Protein AF-A0A2K9L788-F1 (afdb_monomer)

Mean predicted aligned error: 10.55 Å

Structure (mmCIF, N/CA/C/O backbone):
data_AF-A0A2K9L788-F1
#
_entry.id   AF-A0A2K9L788-F1
#
loop_
_atom_site.group_PDB
_atom_site.id
_atom_site.type_symbol
_atom_site.label_atom_id
_atom_site.label_alt_id
_atom_site.label_comp_id
_atom_site.label_asym_id
_atom_site.label_entity_id
_atom_site.label_seq_id
_atom_site.pdbx_PDB_ins_code
_atom_site.Cartn_x
_atom_site.Cartn_y
_atom_site.Cartn_z
_atom_site.occupancy
_atom_site.B_iso_or_equiv
_atom_site.auth_seq_id
_atom_site.auth_comp_id
_atom_site.auth_asym_id
_atom_site.auth_atom_id
_atom_site.pdbx_PDB_model_num
ATOM 1 N N . MET A 1 1 ? -13.241 -11.549 -22.144 1.00 32.38 1 MET A N 1
ATOM 2 C CA . MET A 1 1 ? -12.367 -11.552 -20.953 1.00 32.38 1 MET A CA 1
ATOM 3 C C . MET A 1 1 ? -12.875 -10.433 -20.070 1.00 32.38 1 MET A C 1
ATOM 5 O O . MET A 1 1 ? -12.975 -9.317 -20.559 1.00 32.38 1 MET A O 1
ATOM 9 N N . SER A 1 2 ? -13.380 -10.763 -18.885 1.00 36.38 2 SER A N 1
ATOM 10 C CA . SER A 1 2 ? -14.172 -9.833 -18.079 1.00 36.38 2 SER A CA 1
ATOM 11 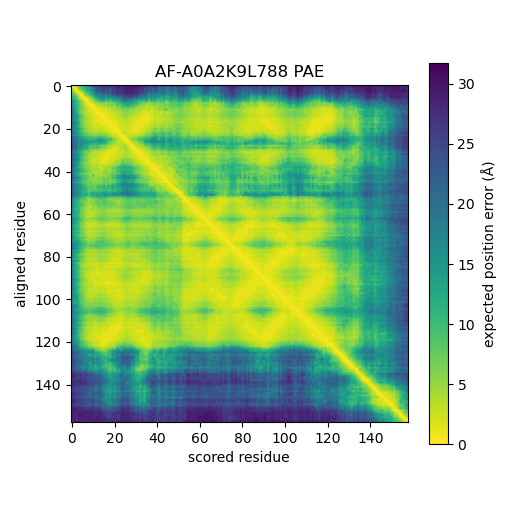C C . SER A 1 2 ? -13.301 -8.705 -17.532 1.00 36.38 2 SER A C 1
ATOM 13 O O . SER A 1 2 ? -12.319 -8.957 -16.840 1.00 36.38 2 SER A O 1
ATOM 15 N N . VAL A 1 3 ? -13.678 -7.480 -17.889 1.00 42.16 3 VAL A N 1
ATOM 16 C CA . VAL A 1 3 ? -13.239 -6.228 -17.270 1.00 42.16 3 VAL A CA 1
ATOM 17 C C . VAL A 1 3 ? -13.635 -6.285 -15.792 1.00 42.16 3 VAL A C 1
ATOM 19 O O . VAL A 1 3 ? -14.765 -6.677 -15.495 1.00 42.16 3 VAL A O 1
ATOM 22 N N . GLY A 1 4 ? -12.709 -5.964 -14.882 1.00 42.50 4 GLY A N 1
ATOM 23 C CA . GLY A 1 4 ? -12.982 -5.940 -13.443 1.00 42.50 4 GLY A CA 1
ATOM 24 C C . GLY A 1 4 ? -14.152 -5.005 -13.156 1.00 42.50 4 GLY A C 1
ATOM 25 O O . GLY A 1 4 ? -14.115 -3.831 -13.521 1.00 42.50 4 GLY A O 1
ATOM 26 N N . ALA A 1 5 ? -15.220 -5.536 -12.569 1.00 47.31 5 ALA A N 1
ATOM 27 C CA . ALA A 1 5 ? -16.349 -4.718 -12.161 1.00 47.31 5 ALA A CA 1
ATOM 28 C C . ALA A 1 5 ? -15.952 -3.917 -10.914 1.00 47.31 5 ALA A C 1
ATOM 30 O O . ALA A 1 5 ? -15.163 -4.393 -10.099 1.00 47.31 5 ALA A O 1
ATOM 31 N N . ALA A 1 6 ? -16.559 -2.749 -10.697 1.00 51.97 6 ALA A N 1
ATOM 32 C CA . ALA A 1 6 ? -16.363 -1.953 -9.478 1.00 51.97 6 ALA A CA 1
ATOM 33 C C . ALA A 1 6 ? -16.577 -2.754 -8.166 1.00 51.97 6 ALA A C 1
ATOM 35 O O . ALA A 1 6 ? -16.090 -2.357 -7.115 1.00 51.97 6 ALA A O 1
ATOM 36 N N . GLY A 1 7 ? -17.274 -3.899 -8.219 1.00 57.69 7 GLY A N 1
ATOM 37 C CA . GLY A 1 7 ? -17.469 -4.811 -7.084 1.00 57.69 7 GLY A CA 1
ATOM 38 C C . GLY A 1 7 ? -16.278 -5.720 -6.736 1.00 57.69 7 GLY A C 1
ATOM 39 O O . GLY A 1 7 ? -16.285 -6.337 -5.669 1.00 57.69 7 GLY A O 1
ATOM 40 N N . ASP A 1 8 ? -15.262 -5.816 -7.597 1.00 69.06 8 ASP A N 1
ATOM 41 C CA . ASP A 1 8 ? -14.072 -6.639 -7.341 1.00 69.06 8 ASP A CA 1
ATOM 42 C C . ASP A 1 8 ? -12.970 -5.876 -6.596 1.00 69.06 8 ASP A C 1
ATOM 44 O O . ASP A 1 8 ? -12.099 -6.499 -5.982 1.00 69.06 8 ASP A O 1
ATOM 48 N N . VAL A 1 9 ? -13.043 -4.541 -6.581 1.00 73.44 9 VAL A N 1
ATOM 49 C CA . VAL A 1 9 ? -12.165 -3.689 -5.773 1.00 73.44 9 VAL A CA 1
ATOM 50 C C . VAL A 1 9 ? -12.576 -3.820 -4.300 1.00 73.44 9 VAL A C 1
ATOM 52 O O . VAL A 1 9 ? -13.742 -3.595 -3.959 1.00 73.44 9 VAL A O 1
ATOM 55 N N . PRO A 1 10 ? -11.669 -4.219 -3.393 1.00 77.25 10 PRO A N 1
ATOM 56 C CA . PRO A 1 10 ? -11.994 -4.291 -1.977 1.00 77.25 10 PRO A CA 1
ATOM 57 C C . PRO A 1 10 ? -12.259 -2.900 -1.405 1.00 77.25 10 PRO A C 1
ATOM 59 O O . PRO A 1 10 ? -11.439 -2.008 -1.595 1.00 77.25 10 PRO A O 1
ATOM 62 N N . ARG A 1 11 ? -13.362 -2.750 -0.661 1.00 82.38 11 ARG A N 1
ATOM 63 C CA . ARG A 1 11 ? -13.668 -1.518 0.074 1.00 82.38 11 ARG A CA 1
ATOM 64 C C . ARG A 1 11 ? -13.428 -1.677 1.567 1.00 82.38 11 ARG A C 1
ATOM 66 O O . ARG A 1 11 ? -13.876 -2.660 2.166 1.00 82.38 11 ARG A O 1
ATOM 73 N N . ARG A 1 12 ? -12.752 -0.694 2.155 1.00 89.00 12 ARG A N 1
ATOM 74 C CA . ARG A 1 12 ? -12.523 -0.603 3.603 1.00 89.00 12 ARG A CA 1
ATOM 75 C C . ARG A 1 12 ? -13.722 0.023 4.315 1.00 89.00 12 ARG A C 1
ATOM 77 O O . ARG A 1 12 ? -14.387 0.899 3.771 1.00 89.00 12 ARG A O 1
ATOM 84 N N . ASP A 1 13 ? -13.977 -0.404 5.552 1.00 89.94 13 ASP A N 1
ATOM 85 C CA . ASP A 1 13 ? -14.940 0.286 6.419 1.00 89.94 13 ASP A CA 1
ATOM 86 C C . ASP A 1 13 ? -14.386 1.666 6.831 1.00 89.94 13 ASP A C 1
ATOM 88 O O . ASP A 1 13 ? -13.180 1.777 7.099 1.00 89.94 13 ASP A O 1
ATOM 92 N N . PRO A 1 14 ? -15.242 2.699 6.965 1.00 88.75 14 PRO A N 1
ATOM 93 C CA . PRO A 1 14 ? -14.834 3.988 7.509 1.00 88.75 14 PRO A CA 1
ATOM 94 C C . PRO A 1 14 ? -14.234 3.863 8.915 1.00 88.75 14 PRO A C 1
ATOM 96 O O . PRO A 1 14 ? -14.719 3.100 9.758 1.00 88.75 14 PRO A O 1
ATOM 99 N N . GLY A 1 15 ? -13.181 4.625 9.195 1.00 89.25 15 GLY A N 1
ATOM 100 C CA . GLY A 1 15 ? -12.477 4.619 10.474 1.00 89.25 15 GLY A CA 1
ATOM 101 C C . GLY A 1 15 ? -10.962 4.716 10.338 1.00 89.25 15 GLY A C 1
ATOM 102 O O . GLY A 1 15 ? -10.417 4.874 9.248 1.00 89.25 15 GLY A O 1
ATOM 103 N N . VAL A 1 16 ? -10.269 4.634 11.471 1.00 89.31 16 VAL A N 1
ATOM 104 C CA . VAL A 1 16 ? -8.806 4.644 11.504 1.00 89.31 16 VAL A CA 1
ATOM 105 C C . VAL A 1 16 ? -8.288 3.291 11.045 1.00 89.31 16 VAL A C 1
ATOM 107 O O . VAL A 1 16 ? -8.606 2.266 11.644 1.00 89.31 16 VAL A O 1
ATOM 110 N N . TRP A 1 17 ? -7.435 3.301 10.033 1.00 90.88 17 TRP A N 1
ATOM 111 C CA . TRP A 1 17 ? -6.678 2.150 9.573 1.00 90.88 17 TRP A CA 1
ATOM 112 C C . TRP A 1 17 ? -5.206 2.333 9.903 1.00 90.88 17 TRP A C 1
ATOM 114 O O . TRP A 1 17 ? -4.630 3.365 9.573 1.00 90.88 17 TRP A O 1
ATOM 124 N N . GLU A 1 18 ? -4.586 1.328 10.515 1.00 90.62 18 GLU A N 1
ATOM 125 C CA . GLU A 1 18 ? -3.132 1.202 10.493 1.00 90.62 18 GLU A CA 1
ATOM 126 C C . GLU A 1 18 ? -2.719 0.336 9.314 1.00 90.62 18 GLU A C 1
ATOM 128 O O . GLU A 1 18 ? -3.247 -0.759 9.142 1.00 90.62 18 GLU A O 1
ATOM 133 N N . ILE A 1 19 ? -1.766 0.822 8.535 1.00 89.62 19 ILE A N 1
ATOM 134 C CA . ILE A 1 19 ? -1.211 0.182 7.356 1.00 89.62 19 ILE A CA 1
ATOM 135 C C . ILE A 1 19 ? 0.293 0.093 7.563 1.00 89.62 19 ILE A C 1
ATOM 137 O O . ILE A 1 19 ? 0.988 1.103 7.630 1.00 89.62 19 ILE A O 1
ATOM 141 N N . LYS A 1 20 ? 0.802 -1.123 7.667 1.00 89.94 20 LYS A N 1
ATOM 142 C CA . LYS A 1 20 ? 2.225 -1.417 7.680 1.00 89.94 20 LYS A CA 1
ATOM 143 C C . LYS A 1 20 ? 2.640 -1.869 6.293 1.00 89.94 20 LYS A C 1
ATOM 145 O O . LYS A 1 20 ? 2.073 -2.817 5.763 1.00 89.94 20 LYS A O 1
ATOM 150 N N . THR A 1 21 ? 3.671 -1.245 5.755 1.00 86.44 21 THR A N 1
ATOM 151 C CA . THR A 1 21 ? 4.234 -1.553 4.444 1.00 86.44 21 THR A CA 1
ATOM 152 C C . THR A 1 21 ? 5.710 -1.877 4.603 1.00 86.44 21 THR A C 1
ATOM 154 O O . THR A 1 21 ? 6.405 -1.188 5.344 1.00 86.44 21 THR A O 1
ATOM 157 N N . VAL A 1 22 ? 6.204 -2.912 3.926 1.00 87.31 22 VAL A N 1
ATOM 158 C CA . VAL A 1 22 ? 7.613 -3.327 3.972 1.00 87.31 22 VAL A CA 1
ATOM 159 C C . VAL A 1 22 ? 8.141 -3.537 2.560 1.00 87.31 22 VAL A C 1
ATOM 161 O O . VAL A 1 22 ? 7.606 -4.359 1.817 1.00 87.31 22 VAL A O 1
ATOM 164 N N . LEU A 1 23 ? 9.220 -2.836 2.211 1.00 85.44 23 LEU A N 1
ATOM 165 C CA . LEU A 1 23 ? 9.980 -3.045 0.979 1.00 85.44 23 LEU A CA 1
ATOM 166 C C . LEU A 1 23 ? 10.982 -4.181 1.198 1.00 85.44 23 LEU A C 1
ATOM 168 O O . LEU A 1 23 ? 12.038 -3.992 1.806 1.00 85.44 23 LEU A O 1
ATOM 172 N N . VAL A 1 24 ? 10.650 -5.369 0.699 1.00 86.06 24 VAL A N 1
ATOM 173 C CA . VAL A 1 24 ? 11.440 -6.591 0.912 1.00 86.06 24 VAL A CA 1
ATOM 174 C C . VAL A 1 24 ? 12.839 -6.433 0.315 1.00 86.06 24 VAL A C 1
ATOM 176 O O . VAL A 1 24 ? 13.837 -6.673 0.993 1.00 86.06 24 VAL A O 1
ATOM 179 N N . ASP A 1 25 ? 12.918 -5.915 -0.911 1.00 79.75 25 ASP A N 1
ATOM 180 C CA . ASP A 1 25 ? 14.169 -5.815 -1.675 1.00 79.75 25 ASP A CA 1
ATOM 181 C C . ASP A 1 25 ? 15.099 -4.677 -1.208 1.00 79.75 25 ASP A C 1
ATOM 183 O O . ASP A 1 25 ? 16.249 -4.586 -1.635 1.00 79.75 25 ASP A O 1
ATOM 187 N N . ARG A 1 26 ? 14.636 -3.809 -0.299 1.00 72.69 26 ARG A N 1
ATOM 188 C CA . ARG A 1 26 ? 15.432 -2.740 0.335 1.00 72.69 26 ARG A CA 1
ATOM 189 C C . ARG A 1 26 ? 15.764 -3.083 1.793 1.00 72.69 26 ARG A C 1
ATOM 191 O O . ARG A 1 26 ? 15.676 -2.235 2.675 1.00 72.69 26 ARG A O 1
ATOM 198 N N . GLY A 1 27 ? 16.110 -4.344 2.057 1.00 74.00 27 GLY A N 1
ATOM 199 C CA . GLY A 1 27 ? 16.513 -4.807 3.392 1.00 74.00 27 GLY A CA 1
ATOM 200 C C . GLY A 1 27 ? 15.374 -4.834 4.414 1.00 74.00 27 GLY A C 1
ATOM 201 O O . GLY A 1 27 ? 15.632 -4.777 5.614 1.00 74.00 27 GLY A O 1
ATOM 202 N N . GLY A 1 28 ? 14.121 -4.893 3.954 1.00 76.25 28 GLY A N 1
ATOM 203 C CA . GLY A 1 28 ? 12.954 -4.890 4.831 1.00 76.25 28 GLY A CA 1
ATOM 204 C C . GLY A 1 28 ? 12.656 -3.530 5.458 1.00 76.25 28 GLY A C 1
ATOM 205 O O . GLY A 1 28 ? 12.030 -3.486 6.518 1.00 76.25 28 GLY A O 1
ATOM 206 N N . LEU A 1 29 ? 13.087 -2.426 4.831 1.00 78.69 29 LEU A N 1
ATOM 207 C CA . LEU A 1 29 ? 12.684 -1.091 5.264 1.00 78.69 29 LEU A CA 1
ATOM 208 C C . LEU A 1 29 ? 11.154 -1.016 5.280 1.00 78.69 29 LEU A C 1
ATOM 210 O O . LEU A 1 29 ? 10.495 -1.210 4.255 1.00 78.69 29 LEU A O 1
ATOM 214 N N . GLY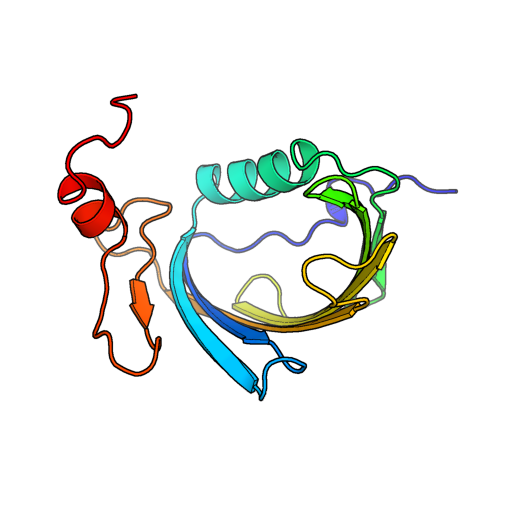 A 1 30 ? 10.605 -0.769 6.464 1.00 77.88 30 GLY A N 1
ATOM 215 C CA . GLY A 1 30 ? 9.174 -0.718 6.694 1.00 77.88 30 GLY A CA 1
ATOM 216 C C . GLY A 1 30 ? 8.723 0.657 7.150 1.00 77.88 30 GLY A C 1
ATOM 217 O O . GLY A 1 30 ? 9.465 1.374 7.811 1.00 77.88 30 GLY A O 1
ATOM 218 N N . MET A 1 31 ? 7.487 0.994 6.815 1.00 78.75 31 MET A N 1
ATOM 219 C CA . MET A 1 31 ? 6.777 2.147 7.350 1.00 78.75 31 MET A CA 1
ATOM 220 C C . MET A 1 31 ? 5.435 1.676 7.893 1.00 78.75 31 MET A C 1
ATOM 222 O O . MET A 1 31 ? 4.786 0.821 7.291 1.00 78.75 31 MET A O 1
ATOM 226 N N . THR A 1 32 ? 5.013 2.234 9.018 1.00 81.06 32 THR A N 1
ATOM 227 C CA . THR A 1 32 ? 3.661 2.048 9.533 1.00 81.06 32 THR A CA 1
ATOM 228 C C . THR A 1 32 ? 2.962 3.391 9.483 1.00 81.06 32 THR A C 1
ATOM 230 O O . THR A 1 32 ? 3.477 4.382 9.980 1.00 81.06 32 THR A O 1
ATOM 233 N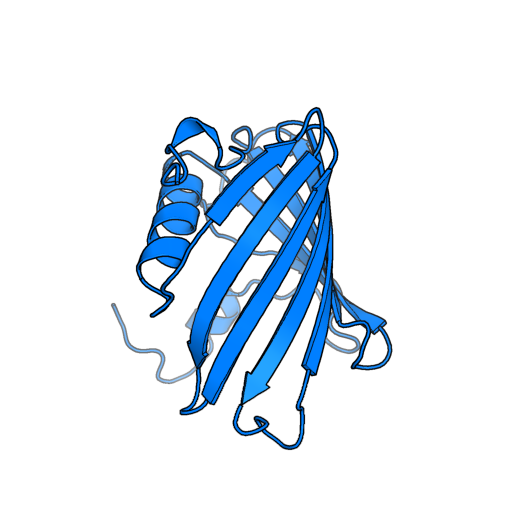 N . ALA A 1 33 ? 1.789 3.437 8.881 1.00 82.38 33 ALA A N 1
ATOM 234 C CA . ALA A 1 33 ? 0.976 4.626 8.745 1.00 82.38 33 ALA A CA 1
ATOM 235 C C . ALA A 1 33 ? -0.364 4.396 9.439 1.00 82.38 33 ALA A C 1
ATOM 237 O O . ALA A 1 33 ? -0.968 3.348 9.245 1.00 82.38 33 ALA A O 1
ATOM 238 N N . GLN A 1 34 ? -0.863 5.358 10.211 1.00 84.62 34 GLN A N 1
ATOM 239 C CA . GLN A 1 34 ? -2.278 5.381 10.589 1.00 84.62 34 GLN A CA 1
ATOM 240 C C . GLN A 1 34 ? -2.998 6.483 9.834 1.00 84.62 34 GLN A C 1
ATOM 242 O O . GLN A 1 34 ? -2.526 7.616 9.822 1.00 84.62 34 GLN A O 1
ATOM 247 N N . THR A 1 35 ? -4.136 6.158 9.229 1.00 81.44 35 THR A N 1
ATOM 248 C CA . THR A 1 35 ? -4.947 7.126 8.497 1.00 81.44 35 THR A CA 1
ATOM 249 C C . THR A 1 35 ? -6.432 6.939 8.762 1.00 81.44 35 THR A C 1
ATOM 251 O O . THR A 1 35 ? -6.912 5.815 8.899 1.00 81.44 35 THR A O 1
ATOM 254 N N . CYS A 1 36 ? -7.161 8.048 8.877 1.00 84.88 36 CYS A N 1
ATOM 255 C CA . CYS A 1 36 ? -8.618 8.026 8.895 1.00 84.88 36 CYS A CA 1
ATOM 256 C C . CYS A 1 36 ? -9.127 7.870 7.458 1.00 84.88 36 CYS A C 1
ATOM 258 O O . CYS A 1 36 ? -8.814 8.691 6.594 1.00 84.88 36 CYS A O 1
ATOM 260 N N . VAL A 1 37 ? -9.908 6.818 7.224 1.00 84.50 37 VAL A N 1
ATOM 261 C CA . VAL A 1 37 ? -10.572 6.534 5.951 1.00 84.50 37 VAL A CA 1
ATOM 262 C C . VAL A 1 37 ? -12.056 6.843 6.100 1.00 84.50 37 VAL A C 1
ATOM 264 O O . VAL A 1 37 ? -12.698 6.395 7.050 1.00 84.50 37 VAL A O 1
ATOM 267 N N . ASP A 1 38 ? -12.603 7.583 5.149 1.00 81.44 38 ASP A N 1
ATOM 268 C CA . ASP A 1 38 ? -14.036 7.730 4.918 1.00 81.44 38 ASP A CA 1
ATOM 269 C C . ASP A 1 38 ? -14.342 7.465 3.436 1.00 81.44 38 ASP A C 1
ATOM 271 O O . ASP A 1 38 ? -13.446 7.089 2.674 1.00 81.44 38 ASP A O 1
ATOM 275 N N . ASP A 1 39 ? -15.598 7.640 3.017 1.00 76.31 39 ASP A N 1
ATOM 276 C CA . ASP A 1 39 ? -15.981 7.419 1.619 1.00 76.31 39 ASP A CA 1
ATOM 277 C C . ASP A 1 39 ? -15.186 8.303 0.646 1.00 76.31 39 ASP A C 1
ATOM 279 O O . ASP A 1 39 ? -14.828 7.832 -0.428 1.00 76.31 39 ASP A O 1
ATOM 283 N N . SER A 1 40 ? -14.821 9.530 1.033 1.00 68.62 40 SER A N 1
ATOM 284 C CA . SER A 1 40 ? -14.047 10.433 0.173 1.00 68.62 40 SER A CA 1
ATOM 285 C C . SER A 1 40 ? -12.598 9.974 -0.004 1.00 68.62 40 SER A C 1
ATOM 287 O O . SER A 1 40 ? -12.064 10.025 -1.107 1.00 68.62 40 SER A O 1
ATOM 289 N N . VAL A 1 41 ? -11.961 9.462 1.053 1.00 69.00 41 VAL A N 1
ATOM 290 C CA . VAL A 1 41 ? -10.604 8.891 0.977 1.00 69.00 41 VAL A CA 1
ATOM 291 C C . VAL A 1 41 ? -10.603 7.582 0.202 1.00 69.00 41 VAL A C 1
ATOM 293 O O . VAL A 1 41 ? -9.649 7.290 -0.516 1.00 69.00 41 VAL A O 1
ATOM 296 N N . GLU A 1 42 ? -11.665 6.793 0.327 1.00 72.19 42 GLU A N 1
ATOM 297 C CA . GLU A 1 42 ? -11.812 5.565 -0.443 1.00 72.19 42 GLU A CA 1
ATOM 298 C C . GLU A 1 42 ? -12.033 5.862 -1.933 1.00 72.19 42 GLU A C 1
ATOM 300 O O . GLU A 1 42 ? -11.417 5.223 -2.783 1.00 72.19 42 GLU A O 1
ATOM 305 N N . GLU A 1 43 ? -12.841 6.870 -2.262 1.00 66.06 43 GLU A N 1
ATOM 306 C CA . GLU A 1 43 ? -13.001 7.359 -3.633 1.00 66.06 43 GLU A CA 1
ATOM 307 C C . GLU A 1 43 ? -11.700 7.934 -4.186 1.00 66.06 43 GLU A C 1
ATOM 309 O O . GLU A 1 43 ? -11.345 7.625 -5.317 1.00 66.06 43 GLU A O 1
ATOM 314 N N . LEU A 1 44 ? -10.945 8.696 -3.391 1.00 59.09 44 LEU A N 1
ATOM 315 C CA . LEU A 1 44 ? -9.617 9.172 -3.778 1.00 59.09 44 LEU A CA 1
ATOM 316 C C . LEU A 1 44 ? -8.645 8.017 -4.012 1.00 59.09 44 LEU A C 1
ATOM 318 O O . LEU A 1 44 ? -7.823 8.108 -4.913 1.00 59.09 44 LEU A O 1
ATOM 322 N N . PHE A 1 45 ? -8.728 6.929 -3.244 1.00 67.75 45 PHE A N 1
ATOM 323 C CA . PHE A 1 45 ? -7.917 5.740 -3.496 1.00 67.75 45 PHE A CA 1
ATOM 324 C C . PHE A 1 45 ? -8.274 5.121 -4.850 1.00 67.75 45 PHE A C 1
ATOM 326 O O . PHE A 1 45 ? -7.379 4.887 -5.658 1.00 67.75 45 PHE A O 1
ATOM 333 N N . VAL A 1 46 ? -9.566 4.942 -5.135 1.00 67.94 46 VAL A N 1
ATOM 334 C CA . VAL A 1 46 ? -10.047 4.443 -6.433 1.00 67.94 46 VAL A CA 1
ATOM 335 C C . VAL A 1 46 ? -9.653 5.383 -7.579 1.00 67.94 46 VAL A C 1
ATOM 337 O O . VAL A 1 46 ? -9.144 4.920 -8.590 1.00 67.94 46 VAL A O 1
ATOM 340 N N . GLN A 1 47 ? -9.801 6.695 -7.417 1.00 57.62 47 GLN A N 1
ATOM 341 C CA . GLN A 1 47 ? -9.410 7.683 -8.428 1.00 57.62 47 GLN A CA 1
ATOM 342 C C . GLN A 1 47 ? -7.896 7.729 -8.624 1.00 57.62 47 GLN A C 1
ATOM 344 O O . GLN A 1 47 ? -7.425 7.754 -9.751 1.00 57.62 47 GLN A O 1
ATOM 349 N N . SER A 1 48 ? -7.112 7.688 -7.543 1.00 60.34 48 SER A N 1
ATOM 350 C CA . SER A 1 48 ? -5.649 7.627 -7.622 1.00 60.34 48 SER A CA 1
ATOM 351 C C . SER A 1 48 ? -5.173 6.347 -8.290 1.00 60.34 48 SER A C 1
ATOM 353 O O . SER A 1 48 ? -4.152 6.363 -8.971 1.00 60.34 48 SER A O 1
ATOM 355 N N . ASP A 1 49 ? -5.930 5.256 -8.130 1.00 64.62 49 ASP A N 1
ATOM 356 C CA . ASP A 1 49 ? -5.764 4.062 -8.933 1.00 64.62 49 ASP A CA 1
ATOM 357 C C . ASP A 1 49 ? -5.927 4.495 -10.400 1.00 64.62 49 ASP A C 1
ATOM 359 O O . ASP A 1 49 ? -4.936 4.515 -11.127 1.00 64.62 49 ASP A O 1
ATOM 363 N N . GLU A 1 50 ? -7.109 4.949 -10.820 1.00 64.81 50 GLU A N 1
ATOM 364 C CA . GLU A 1 50 ? -7.429 5.337 -12.206 1.00 64.81 50 GLU A CA 1
ATOM 365 C C . GLU A 1 50 ? -6.451 6.345 -12.852 1.00 64.81 50 GLU A C 1
ATOM 367 O O . GLU A 1 50 ? -6.007 6.116 -13.981 1.00 64.81 50 GLU A O 1
ATOM 372 N N . ASP A 1 51 ? -6.043 7.393 -12.135 1.00 58.84 51 ASP A N 1
ATOM 373 C CA . ASP A 1 51 ? -5.224 8.506 -12.634 1.00 58.84 51 ASP A CA 1
ATOM 374 C C . ASP A 1 51 ? -3.713 8.203 -12.707 1.00 58.84 51 ASP A C 1
ATOM 376 O O . ASP A 1 51 ? -2.962 8.957 -13.329 1.00 58.84 51 ASP A O 1
ATOM 380 N N . ALA A 1 52 ? -3.232 7.094 -12.129 1.00 63.59 52 ALA A N 1
ATOM 381 C CA . ALA A 1 52 ? -1.799 6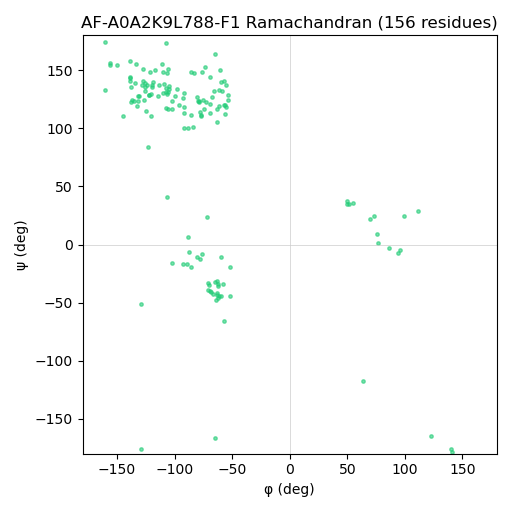.769 -12.009 1.00 63.59 52 ALA A CA 1
ATOM 382 C C . ALA A 1 52 ? -1.083 6.370 -13.323 1.00 63.59 52 ALA A C 1
ATOM 384 O O . ALA A 1 52 ? -0.067 5.673 -13.295 1.00 63.59 52 ALA A O 1
ATOM 385 N N . HIS A 1 53 ? -1.591 6.777 -14.490 1.00 81.62 53 HIS A N 1
ATOM 386 C CA . HIS A 1 53 ? -1.070 6.377 -15.804 1.00 81.62 53 HIS A CA 1
ATOM 387 C C . HIS A 1 53 ? -0.917 4.852 -15.956 1.00 81.62 53 HIS A C 1
ATOM 389 O O . HIS A 1 53 ? 0.026 4.382 -16.602 1.00 81.62 53 HIS A O 1
ATOM 395 N N . CYS A 1 54 ? -1.829 4.075 -15.356 1.00 84.38 54 CYS A N 1
ATOM 396 C CA . CYS A 1 54 ? -1.824 2.622 -15.487 1.00 84.38 54 CYS A CA 1
ATOM 397 C C . CYS A 1 54 ? -2.908 2.103 -16.427 1.00 84.38 54 CYS A C 1
ATOM 399 O O . CYS A 1 54 ? -4.071 2.495 -16.359 1.00 84.38 54 CYS A O 1
ATOM 401 N N . THR A 1 55 ? -2.512 1.158 -17.270 1.00 85.75 55 THR A N 1
ATOM 402 C CA . THR A 1 55 ? -3.356 0.384 -18.175 1.00 85.75 55 THR A CA 1
ATOM 403 C C . THR A 1 55 ? -3.493 -1.055 -17.684 1.00 85.75 55 THR A C 1
ATOM 405 O O . THR A 1 55 ? -2.842 -1.473 -16.721 1.00 85.75 55 THR A O 1
ATOM 408 N N . ASP A 1 56 ? -4.359 -1.822 -18.353 1.00 84.62 56 ASP A N 1
ATOM 409 C CA . ASP A 1 56 ? -4.520 -3.269 -18.143 1.00 84.62 56 ASP A CA 1
ATOM 410 C C . ASP A 1 56 ? -4.823 -3.646 -16.687 1.00 84.62 56 ASP A C 1
ATOM 412 O O . ASP A 1 56 ? -4.368 -4.671 -16.178 1.00 84.62 56 ASP A O 1
ATOM 416 N N . ARG A 1 57 ? -5.593 -2.787 -16.009 1.00 83.94 57 ARG A N 1
ATOM 417 C CA . ARG A 1 57 ? -5.986 -3.000 -14.621 1.00 83.94 57 ARG A CA 1
ATOM 418 C C . ARG A 1 57 ? -6.930 -4.182 -14.525 1.00 83.94 57 ARG A C 1
ATOM 420 O O . ARG A 1 57 ? -7.975 -4.218 -15.176 1.00 83.94 57 ARG A O 1
ATOM 427 N N . VAL A 1 58 ? -6.593 -5.118 -13.656 1.00 84.19 58 VAL A N 1
ATOM 428 C CA . VAL A 1 58 ? -7.434 -6.265 -13.351 1.00 84.19 58 VAL A CA 1
ATOM 429 C C . VAL A 1 58 ? -7.516 -6.405 -11.846 1.00 84.19 58 VAL A C 1
ATOM 431 O O . VAL A 1 58 ? -6.508 -6.651 -11.191 1.00 84.19 58 VAL A O 1
ATOM 434 N N . TYR A 1 59 ? -8.734 -6.312 -11.323 1.00 85.25 59 TYR A N 1
ATOM 435 C CA . TYR A 1 59 ? -9.084 -6.801 -9.998 1.00 85.25 59 TYR A CA 1
ATOM 436 C C . TYR A 1 59 ? -9.915 -8.057 -10.172 1.00 85.25 59 TYR A C 1
ATOM 438 O O . TYR A 1 59 ? -10.868 -8.074 -10.951 1.00 85.25 59 TYR A O 1
ATOM 446 N N . ARG A 1 60 ? -9.543 -9.122 -9.469 1.00 88.12 60 ARG A N 1
ATOM 447 C CA . ARG A 1 60 ? -10.304 -10.365 -9.490 1.00 88.12 60 ARG A CA 1
ATOM 448 C C . ARG A 1 60 ? -10.426 -10.928 -8.095 1.00 88.12 60 ARG A C 1
ATOM 450 O O . ARG A 1 60 ? -9.421 -11.202 -7.441 1.00 88.12 60 ARG A O 1
ATOM 457 N N . ARG A 1 61 ? -11.661 -11.154 -7.662 1.00 88.00 61 ARG A N 1
ATOM 458 C CA . ARG A 1 61 ? -11.936 -11.877 -6.427 1.00 88.00 61 ARG A CA 1
ATOM 459 C C . ARG A 1 61 ? -11.821 -13.383 -6.657 1.00 88.00 61 ARG A C 1
ATOM 461 O O . ARG A 1 61 ? -12.520 -13.952 -7.490 1.00 88.00 61 ARG A O 1
ATOM 468 N N . GLU A 1 62 ? -10.961 -14.031 -5.882 1.00 88.94 62 GLU A N 1
ATOM 469 C CA . GLU A 1 62 ? -10.726 -15.477 -5.893 1.00 88.94 62 GLU A CA 1
ATOM 470 C C . GLU A 1 62 ? -10.973 -16.029 -4.479 1.00 88.94 62 GLU A C 1
ATOM 472 O O . GLU A 1 62 ? -10.078 -16.144 -3.638 1.00 88.94 62 GLU A O 1
ATOM 477 N N . GLY A 1 63 ? -12.244 -16.310 -4.172 1.00 86.25 63 GLY A N 1
ATOM 478 C CA . GLY A 1 63 ? -12.672 -16.699 -2.826 1.00 86.25 63 GLY A CA 1
ATOM 479 C C . GLY A 1 63 ? -12.440 -15.577 -1.808 1.00 86.25 63 GLY A C 1
ATOM 480 O O . GLY A 1 63 ? -13.026 -14.502 -1.915 1.00 86.25 63 GLY A O 1
ATOM 481 N N . GLN A 1 64 ? -11.580 -15.830 -0.816 1.00 83.50 64 GLN A N 1
ATOM 482 C CA . GLN A 1 64 ? -11.178 -14.844 0.203 1.00 83.50 64 GLN A CA 1
ATOM 483 C C . GLN A 1 64 ? -9.964 -13.997 -0.215 1.00 83.50 64 GLN A C 1
ATOM 485 O O . GLN A 1 64 ? -9.419 -13.244 0.594 1.00 83.50 64 GLN A O 1
ATOM 490 N N . ARG A 1 65 ? -9.510 -14.147 -1.461 1.00 89.88 65 ARG A N 1
ATOM 491 C CA . ARG A 1 65 ? -8.371 -13.419 -2.013 1.00 89.88 65 ARG A CA 1
ATOM 492 C C . ARG A 1 65 ? -8.828 -12.431 -3.069 1.00 89.88 65 ARG A C 1
ATOM 494 O O . ARG A 1 65 ? -9.867 -12.621 -3.702 1.00 89.88 65 ARG A O 1
ATOM 501 N N . VAL A 1 66 ? -8.030 -11.395 -3.272 1.00 90.50 66 VAL A N 1
ATOM 502 C CA . VAL A 1 66 ? -8.148 -10.493 -4.413 1.00 90.50 66 VAL A CA 1
ATOM 503 C C . VAL A 1 66 ? -6.800 -10.420 -5.103 1.00 90.50 66 VAL A C 1
ATOM 505 O O . VAL A 1 66 ? -5.790 -10.117 -4.473 1.00 90.50 66 VAL A O 1
ATOM 508 N N . VAL A 1 67 ? -6.798 -10.724 -6.395 1.00 91.69 67 VAL A N 1
ATOM 509 C CA . VAL A 1 67 ? -5.632 -10.604 -7.263 1.00 91.69 67 VAL A CA 1
ATOM 510 C C . VAL A 1 67 ? -5.732 -9.285 -8.014 1.00 91.69 67 VAL A C 1
ATOM 512 O O . VAL A 1 67 ? -6.793 -8.940 -8.538 1.00 91.69 67 VAL A O 1
ATOM 515 N N . PHE A 1 68 ? -4.618 -8.566 -8.051 1.00 87.81 68 PHE A N 1
ATOM 516 C CA . PHE A 1 68 ? -4.454 -7.286 -8.721 1.00 87.81 68 PHE A CA 1
ATOM 517 C C . PHE A 1 68 ? -3.373 -7.396 -9.795 1.00 87.81 68 PHE A C 1
ATOM 519 O O . PHE A 1 68 ? -2.315 -7.979 -9.559 1.00 87.81 68 PHE A O 1
ATOM 526 N N . GLN A 1 69 ? -3.610 -6.820 -10.966 1.00 90.69 69 GLN A N 1
ATOM 527 C CA . GLN A 1 69 ? -2.580 -6.589 -11.976 1.00 90.69 69 GLN A CA 1
ATOM 528 C C . GLN A 1 69 ? -2.774 -5.210 -12.590 1.00 90.69 69 GLN A C 1
ATOM 530 O O . GLN A 1 69 ? -3.910 -4.781 -12.778 1.00 90.69 69 GLN A O 1
ATOM 535 N N . ALA A 1 70 ? -1.677 -4.533 -12.912 1.00 90.38 70 ALA A N 1
ATOM 536 C CA . ALA A 1 70 ? -1.694 -3.274 -13.649 1.00 90.38 70 ALA A CA 1
ATOM 537 C C . ALA A 1 70 ? -0.356 -3.051 -14.359 1.00 90.38 70 ALA A C 1
ATOM 539 O O . ALA A 1 70 ? 0.679 -3.568 -13.935 1.00 90.38 70 ALA A O 1
ATOM 540 N N . THR A 1 71 ? -0.363 -2.246 -15.416 1.00 91.50 71 THR A N 1
ATOM 541 C CA . THR A 1 71 ? 0.854 -1.761 -16.076 1.00 91.50 71 THR A CA 1
ATOM 542 C C . THR A 1 71 ? 0.875 -0.240 -16.020 1.00 91.50 71 THR A C 1
ATOM 544 O O . THR A 1 71 ? 0.068 0.393 -16.681 1.00 91.50 71 THR A O 1
ATOM 547 N N . CYS A 1 72 ? 1.778 0.355 -15.248 1.00 89.75 72 CYS A N 1
ATOM 548 C CA . CYS A 1 72 ? 1.890 1.800 -15.047 1.00 89.75 72 CYS A CA 1
ATOM 549 C C . CYS A 1 72 ? 3.094 2.391 -15.787 1.00 89.75 72 CYS A C 1
ATOM 551 O O . CYS A 1 72 ? 4.116 1.724 -15.953 1.00 89.75 72 CYS A O 1
ATOM 553 N N . GLN A 1 73 ? 3.001 3.658 -16.188 1.00 89.56 73 GLN A N 1
ATOM 554 C CA . GLN A 1 73 ? 4.156 4.441 -16.633 1.00 89.56 73 GLN A CA 1
ATOM 555 C C . GLN A 1 73 ? 4.695 5.276 -15.467 1.00 89.56 73 GLN A C 1
ATOM 557 O O . GLN A 1 73 ? 3.976 6.104 -14.914 1.00 89.56 73 GLN A O 1
ATOM 562 N N . VAL A 1 74 ? 5.958 5.063 -15.091 1.00 84.94 74 VAL A N 1
ATOM 563 C CA . VAL A 1 74 ? 6.607 5.713 -13.941 1.00 84.94 74 VAL A CA 1
ATOM 564 C C . VAL A 1 74 ? 8.024 6.119 -14.332 1.00 84.94 74 VAL A C 1
ATOM 566 O O . VAL A 1 74 ? 8.801 5.273 -14.753 1.00 84.94 74 VAL A O 1
ATOM 569 N N . GLU A 1 75 ? 8.362 7.407 -14.218 1.00 84.38 75 GLU A N 1
ATOM 570 C CA . GLU A 1 75 ? 9.717 7.943 -14.480 1.00 84.38 75 GLU A CA 1
ATOM 571 C C . GLU A 1 75 ? 10.335 7.505 -15.828 1.00 84.38 75 GLU A C 1
ATOM 573 O O . GLU A 1 75 ? 11.530 7.244 -15.944 1.00 84.38 75 GLU A O 1
ATOM 578 N N . GLY A 1 76 ? 9.510 7.404 -16.878 1.00 87.44 76 GLY A N 1
ATOM 579 C CA . GLY A 1 76 ? 9.951 6.946 -18.204 1.00 87.44 76 GLY A CA 1
ATOM 580 C C . GLY A 1 76 ? 10.168 5.430 -18.318 1.00 87.44 76 GLY A C 1
ATOM 581 O O . GLY A 1 76 ? 10.675 4.958 -19.335 1.00 87.44 76 GLY A O 1
ATOM 582 N N . SER A 1 77 ? 9.772 4.668 -17.299 1.00 92.38 77 SER A N 1
ATOM 583 C CA . SER A 1 77 ? 9.767 3.210 -17.264 1.00 92.38 77 SER A CA 1
ATOM 584 C C . SER A 1 77 ? 8.353 2.645 -17.282 1.00 92.38 77 SER A C 1
ATOM 586 O O . SER A 1 77 ? 7.417 3.213 -16.721 1.00 92.38 77 SER A O 1
ATOM 588 N N . THR A 1 78 ? 8.209 1.467 -17.884 1.00 94.56 78 THR A N 1
ATOM 589 C CA . THR A 1 78 ? 7.011 0.645 -17.740 1.00 94.56 78 THR A CA 1
ATOM 590 C C . THR A 1 78 ? 7.136 -0.224 -16.492 1.00 94.56 78 THR A C 1
ATOM 592 O O . THR A 1 78 ? 7.931 -1.167 -16.455 1.00 94.56 78 THR A O 1
ATOM 595 N N . ALA A 1 79 ? 6.315 0.074 -15.489 1.00 92.81 79 ALA A N 1
ATOM 596 C CA . ALA A 1 79 ? 6.154 -0.707 -14.274 1.00 92.81 79 ALA A CA 1
ATOM 597 C C . ALA A 1 79 ? 5.012 -1.718 -14.454 1.00 92.81 79 ALA A C 1
ATOM 599 O O . ALA A 1 79 ? 3.866 -1.332 -14.654 1.00 92.81 79 ALA A O 1
ATOM 600 N N . ARG A 1 80 ? 5.291 -3.019 -14.370 1.00 94.00 80 ARG A N 1
ATOM 601 C CA . ARG A 1 80 ? 4.248 -4.061 -14.333 1.00 94.00 80 ARG A CA 1
ATOM 602 C C . ARG A 1 80 ? 4.067 -4.549 -12.912 1.00 94.00 80 ARG A C 1
ATOM 604 O O . ARG A 1 80 ? 5.039 -5.004 -12.315 1.00 94.00 80 ARG A O 1
ATOM 611 N N . LEU A 1 81 ? 2.844 -4.459 -12.407 1.00 92.06 81 LEU A N 1
ATOM 612 C CA . LEU A 1 81 ? 2.465 -4.805 -11.048 1.00 92.06 81 LEU A CA 1
ATOM 613 C C . LEU A 1 81 ? 1.631 -6.084 -11.051 1.00 92.06 81 LEU A C 1
ATOM 615 O O . LEU A 1 81 ? 0.719 -6.250 -11.861 1.00 92.06 81 LEU A O 1
ATOM 619 N N . SER A 1 82 ? 1.913 -6.961 -10.097 1.00 93.62 82 SER A N 1
ATOM 620 C CA . SER A 1 82 ? 1.072 -8.102 -9.751 1.00 93.62 82 SER A CA 1
ATOM 621 C C . SER A 1 82 ? 0.957 -8.188 -8.238 1.00 93.62 82 SER A C 1
ATOM 623 O O . SER A 1 82 ? 1.981 -8.268 -7.557 1.00 93.62 82 SER A O 1
ATOM 625 N N . GLY A 1 83 ? -0.264 -8.178 -7.718 1.00 92.81 83 GLY A N 1
ATOM 626 C CA . GLY A 1 83 ? -0.539 -8.244 -6.293 1.00 92.81 83 GLY A CA 1
ATOM 627 C C . GLY A 1 83 ? -1.521 -9.345 -5.920 1.00 92.81 83 GLY A C 1
ATOM 628 O O . GLY A 1 83 ? -2.400 -9.705 -6.700 1.00 92.81 83 GLY A O 1
ATOM 629 N N . GLU A 1 84 ? -1.383 -9.852 -4.702 1.00 93.75 84 GLU A N 1
ATOM 630 C CA . GLU A 1 84 ? -2.340 -10.756 -4.067 1.00 93.75 84 GLU A CA 1
ATOM 631 C C . GLU A 1 84 ? -2.644 -10.242 -2.662 1.00 93.75 84 GLU A C 1
ATOM 633 O O . GLU A 1 84 ? -1.739 -10.006 -1.861 1.00 93.75 84 GLU A O 1
ATOM 638 N N . PHE A 1 85 ? -3.931 -10.096 -2.362 1.00 93.62 85 PHE A N 1
ATOM 639 C CA . PHE A 1 85 ? -4.441 -9.671 -1.068 1.00 93.62 85 PHE A CA 1
ATOM 640 C C . PHE A 1 85 ? -5.378 -10.718 -0.486 1.00 93.62 85 PHE A C 1
ATOM 642 O O . PHE A 1 85 ? -6.090 -11.405 -1.214 1.00 93.62 85 PHE A O 1
ATOM 649 N N . SER A 1 86 ? -5.413 -10.824 0.837 1.00 93.62 86 SER A N 1
ATOM 650 C CA . SER A 1 86 ? -6.261 -11.768 1.561 1.00 93.62 86 SER A CA 1
ATOM 651 C C . SER A 1 86 ? -6.658 -11.226 2.931 1.00 93.62 86 SER A C 1
ATOM 653 O O . SER A 1 86 ? -5.938 -10.413 3.514 1.00 93.62 86 SER A O 1
ATOM 655 N N . GLY A 1 87 ? -7.788 -11.704 3.449 1.00 91.69 87 GLY A N 1
ATOM 656 C CA . GLY A 1 87 ? -8.307 -11.340 4.767 1.00 91.69 87 GLY A CA 1
ATOM 657 C C . GLY A 1 87 ? -9.718 -10.764 4.704 1.00 91.69 87 GLY A C 1
ATOM 658 O O . GLY A 1 87 ? -10.417 -10.885 3.697 1.00 91.69 87 GLY A O 1
ATOM 659 N N . ASP A 1 88 ? -10.128 -10.134 5.799 1.00 92.06 88 ASP A N 1
ATOM 660 C CA . ASP A 1 88 ? -11.365 -9.368 5.867 1.00 92.06 88 ASP A CA 1
ATOM 661 C C . ASP A 1 88 ? -11.057 -7.912 5.513 1.00 92.06 88 ASP A C 1
ATOM 663 O O . ASP A 1 88 ? -10.593 -7.133 6.342 1.00 92.06 88 ASP A O 1
ATOM 667 N N . PHE A 1 89 ? -11.344 -7.518 4.276 1.00 89.81 89 PHE A N 1
ATOM 668 C CA . PHE A 1 89 ? -11.079 -6.164 3.783 1.00 89.81 89 PHE A CA 1
ATOM 669 C C . PHE A 1 89 ? -11.805 -5.050 4.558 1.00 89.81 89 PHE A C 1
ATOM 671 O O . PHE A 1 89 ? -11.460 -3.882 4.402 1.00 89.81 89 PHE A O 1
ATOM 678 N N . ARG A 1 90 ? -12.751 -5.396 5.440 1.00 90.62 90 ARG A N 1
ATOM 679 C CA . ARG A 1 90 ? -13.435 -4.457 6.335 1.00 90.62 90 ARG A CA 1
ATOM 680 C C . ARG A 1 90 ? -12.774 -4.336 7.709 1.00 90.62 90 ARG A C 1
ATOM 682 O O . ARG A 1 90 ? -13.056 -3.389 8.436 1.00 90.62 90 ARG A O 1
ATOM 689 N N . ARG A 1 91 ? -11.910 -5.283 8.089 1.00 93.25 91 ARG A N 1
ATOM 690 C CA . ARG A 1 91 ? -11.316 -5.373 9.436 1.00 93.25 91 ARG A CA 1
ATOM 691 C C . ARG A 1 91 ? -9.805 -5.500 9.426 1.00 93.25 91 ARG A C 1
ATOM 693 O O . ARG A 1 91 ? -9.127 -4.756 10.131 1.00 93.25 91 ARG A O 1
ATOM 700 N N . SER A 1 92 ? -9.277 -6.444 8.665 1.00 94.75 92 SER A N 1
ATOM 701 C CA . SER A 1 92 ? -7.847 -6.633 8.491 1.00 94.75 92 SER A CA 1
ATOM 702 C C . SER A 1 92 ? -7.541 -7.435 7.235 1.00 94.75 92 SER A C 1
ATOM 704 O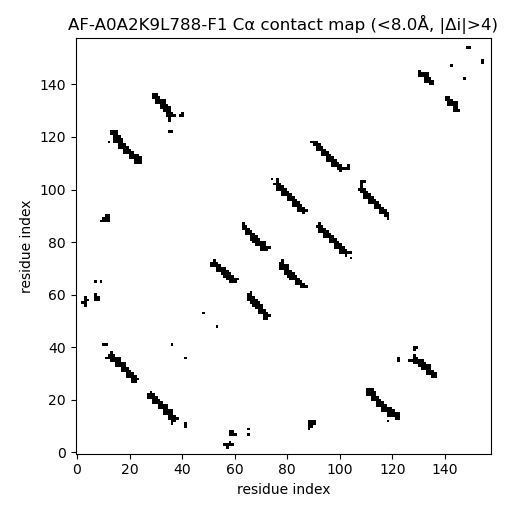 O . SER A 1 92 ? -8.113 -8.497 6.982 1.00 94.75 92 SER A O 1
ATOM 706 N N . TYR A 1 93 ? -6.588 -6.943 6.456 1.00 93.94 93 TYR A N 1
ATOM 707 C CA . TYR A 1 9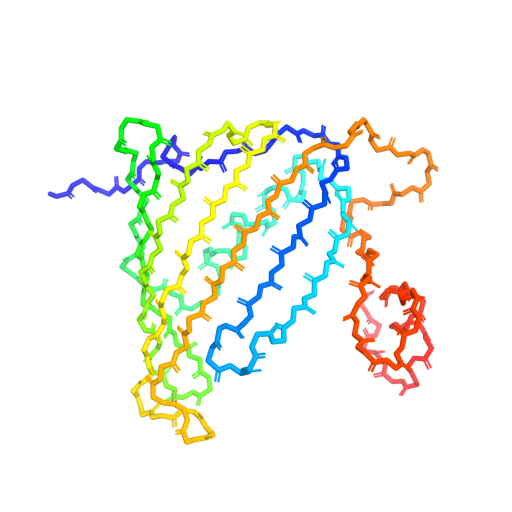3 ? -6.122 -7.626 5.260 1.00 93.94 93 TYR A CA 1
ATOM 708 C C . TYR A 1 93 ? -4.609 -7.527 5.150 1.00 93.94 93 TYR A C 1
ATOM 710 O O . TYR A 1 93 ? -3.972 -6.641 5.717 1.00 93.94 93 TYR A O 1
ATOM 718 N N . ARG A 1 94 ? -4.027 -8.456 4.404 1.00 95.12 94 ARG A N 1
ATOM 719 C CA . ARG A 1 94 ? -2.614 -8.430 4.048 1.00 95.12 94 ARG A CA 1
ATOM 720 C C . ARG A 1 94 ? -2.438 -8.709 2.576 1.00 95.12 94 ARG A C 1
ATOM 722 O O . ARG A 1 94 ? -3.265 -9.396 1.978 1.00 95.12 94 ARG A O 1
ATOM 729 N N . GLY A 1 95 ? -1.338 -8.248 2.014 1.00 94.00 95 GLY A N 1
ATOM 730 C CA . GLY A 1 95 ? -0.978 -8.609 0.659 1.00 94.00 95 GLY A CA 1
ATOM 731 C C . GLY A 1 95 ? 0.480 -8.406 0.335 1.00 94.00 95 GLY A C 1
ATOM 732 O O . GLY A 1 95 ? 1.263 -7.883 1.128 1.00 94.00 95 GLY A O 1
ATOM 733 N N . GLU A 1 96 ? 0.818 -8.853 -0.858 1.00 94.06 96 GLU A N 1
ATOM 734 C CA . GLU A 1 96 ? 2.118 -8.681 -1.481 1.00 94.06 96 GLU A CA 1
ATOM 735 C C . GLU A 1 96 ? 1.894 -8.102 -2.872 1.00 94.06 96 GLU A C 1
ATOM 737 O O . GLU A 1 96 ? 0.989 -8.535 -3.582 1.00 94.06 96 GLU A O 1
ATOM 742 N N . ILE A 1 97 ? 2.710 -7.125 -3.250 1.00 93.12 97 ILE A N 1
ATOM 743 C CA . ILE A 1 97 ? 2.779 -6.571 -4.596 1.00 93.12 97 ILE A CA 1
ATOM 744 C C . ILE A 1 97 ? 4.202 -6.770 -5.097 1.00 93.12 97 ILE A C 1
ATOM 746 O O . ILE A 1 97 ? 5.169 -6.394 -4.434 1.00 93.12 97 ILE A O 1
ATOM 750 N N . LYS A 1 98 ? 4.318 -7.335 -6.294 1.00 94.56 98 LYS A N 1
ATOM 751 C CA . LYS A 1 98 ? 5.559 -7.409 -7.060 1.00 94.56 98 LYS A CA 1
ATOM 752 C C . LYS A 1 98 ? 5.469 -6.451 -8.226 1.00 94.56 98 LYS A C 1
ATOM 754 O O . LYS A 1 98 ? 4.470 -6.447 -8.943 1.00 94.56 98 LYS A O 1
ATOM 759 N N . THR A 1 99 ? 6.539 -5.706 -8.433 1.00 93.12 99 THR A N 1
ATOM 760 C CA . THR A 1 99 ? 6.678 -4.744 -9.514 1.00 93.12 99 THR A CA 1
ATOM 761 C C . THR A 1 99 ? 7.942 -5.051 -10.298 1.00 93.12 99 THR A C 1
ATOM 763 O O . THR A 1 99 ? 8.994 -5.292 -9.711 1.00 93.12 99 THR A O 1
A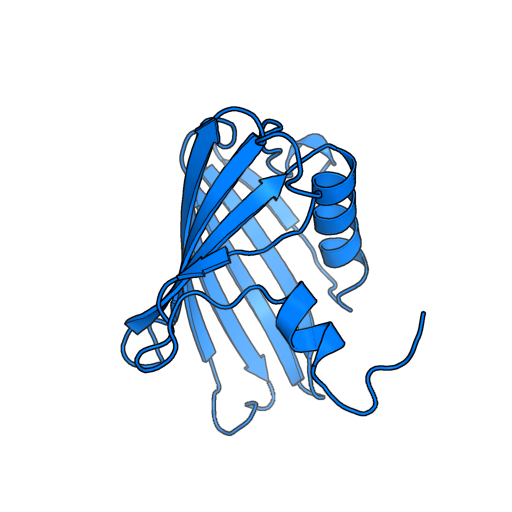TOM 766 N N . THR A 1 100 ? 7.866 -5.019 -11.625 1.00 95.56 100 THR A N 1
ATOM 767 C CA . THR A 1 100 ? 9.038 -5.065 -12.516 1.00 95.56 100 THR A CA 1
ATOM 768 C C . THR A 1 100 ? 9.103 -3.802 -13.358 1.00 95.56 100 THR A C 1
ATOM 770 O O . THR A 1 100 ? 8.064 -3.377 -13.859 1.00 95.56 100 THR A O 1
ATOM 773 N N . TYR A 1 101 ? 10.298 -3.258 -13.565 1.00 94.44 101 TYR A N 1
ATOM 774 C CA . TYR A 1 101 ? 10.546 -2.014 -14.293 1.00 94.44 101 TYR A CA 1
ATOM 775 C C . TYR A 1 101 ? 11.309 -2.272 -15.593 1.00 94.44 101 TYR A C 1
ATOM 777 O O . TYR A 1 101 ? 12.272 -3.043 -15.627 1.00 94.44 101 TYR A O 1
ATOM 785 N N . SER A 1 102 ? 10.897 -1.610 -16.672 1.00 95.12 102 SER A N 1
ATOM 786 C CA . SER A 1 102 ? 11.568 -1.671 -17.969 1.00 95.12 102 SER A CA 1
ATOM 787 C C . SER A 1 102 ? 11.503 -0.312 -18.688 1.00 95.12 102 SER A C 1
ATOM 789 O O . SER A 1 102 ? 10.414 0.077 -19.115 1.00 95.12 102 SER A O 1
ATOM 791 N N . PRO A 1 103 ? 12.637 0.407 -18.846 1.00 96.19 103 PRO A N 1
ATOM 792 C CA . PRO A 1 103 ? 13.969 0.111 -18.291 1.00 96.19 103 PRO A CA 1
ATOM 793 C C . PRO A 1 103 ? 14.025 0.183 -16.746 1.00 96.19 103 PRO A C 1
ATOM 795 O O . PRO A 1 103 ? 13.119 0.745 -16.136 1.00 96.19 103 PRO A O 1
ATOM 798 N N . PRO A 1 104 ? 15.060 -0.373 -16.087 1.00 94.56 104 PRO A N 1
ATOM 799 C CA . PRO A 1 104 ? 15.239 -0.236 -14.639 1.00 94.56 104 PRO A CA 1
ATOM 800 C C . PRO A 1 104 ? 15.278 1.231 -14.185 1.00 94.56 104 PRO A C 1
ATOM 802 O O . PRO A 1 104 ? 15.965 2.044 -14.802 1.00 94.56 104 PRO A O 1
ATOM 805 N N . ILE A 1 105 ? 14.597 1.549 -13.082 1.00 88.69 105 ILE A N 1
ATOM 806 C CA . ILE A 1 105 ? 14.629 2.874 -12.442 1.00 88.69 105 ILE A CA 1
ATOM 807 C C . ILE A 1 105 ? 15.718 2.853 -11.372 1.00 88.69 105 ILE A C 1
ATOM 809 O O . ILE A 1 105 ? 15.730 1.951 -10.540 1.00 88.69 105 ILE A O 1
ATOM 813 N N . GLU A 1 106 ? 16.659 3.799 -11.403 1.00 87.38 106 GLU A N 1
ATOM 814 C CA . GLU A 1 106 ? 17.780 3.863 -10.443 1.00 87.38 106 GLU A CA 1
ATOM 815 C C . GLU A 1 106 ? 18.533 2.521 -10.269 1.00 87.38 106 GLU A C 1
ATOM 817 O O . GLU A 1 106 ? 18.972 2.150 -9.179 1.00 87.38 106 GLU A O 1
ATOM 822 N N . GLY A 1 107 ? 18.650 1.742 -11.351 1.00 87.81 107 GLY A N 1
ATOM 823 C CA . GLY A 1 107 ? 19.278 0.415 -11.336 1.00 87.81 107 GLY A CA 1
ATOM 824 C C . GLY A 1 107 ? 18.417 -0.710 -10.744 1.00 87.81 107 GLY A C 1
ATOM 825 O O . GLY A 1 107 ? 18.859 -1.857 -10.701 1.00 87.81 107 GLY A O 1
ATOM 826 N N . MET A 1 108 ? 17.183 -0.425 -10.327 1.00 88.31 108 MET A N 1
ATOM 827 C CA . MET A 1 108 ? 16.222 -1.403 -9.828 1.00 88.31 108 MET A CA 1
ATOM 828 C C . MET A 1 108 ? 15.341 -1.937 -10.963 1.00 88.31 108 MET A C 1
ATOM 830 O O . MET A 1 108 ? 14.517 -1.223 -11.530 1.00 88.31 108 MET A O 1
ATOM 834 N N . ALA A 1 109 ? 15.497 -3.223 -11.283 1.00 93.88 109 ALA A N 1
ATOM 835 C CA . ALA A 1 109 ? 14.661 -3.907 -12.275 1.00 93.88 109 ALA A CA 1
ATOM 836 C C . ALA A 1 109 ? 13.354 -4.459 -11.679 1.00 93.88 109 ALA A C 1
ATOM 838 O O . ALA A 1 109 ? 12.406 -4.732 -12.413 1.00 93.88 109 ALA A O 1
ATOM 839 N N . SER A 1 110 ? 13.288 -4.630 -10.358 1.00 93.25 110 SER A N 1
ATOM 840 C CA . SER A 1 110 ? 12.103 -5.130 -9.667 1.00 93.25 110 SER A CA 1
ATOM 841 C C . SER A 1 110 ? 12.054 -4.693 -8.209 1.00 93.25 110 SER A C 1
ATOM 843 O O . SER A 1 110 ? 13.097 -4.474 -7.596 1.00 93.25 110 SER A O 1
ATOM 845 N N . ALA A 1 111 ? 10.844 -4.627 -7.662 1.00 90.62 111 ALA A N 1
ATOM 846 C CA . ALA A 1 111 ? 10.572 -4.368 -6.257 1.00 90.62 111 ALA A CA 1
ATOM 847 C C . ALA A 1 111 ? 9.446 -5.274 -5.748 1.00 90.62 111 ALA A C 1
ATOM 849 O O . ALA A 1 111 ? 8.461 -5.507 -6.445 1.00 90.62 111 ALA A O 1
ATOM 850 N N . THR A 1 112 ? 9.563 -5.716 -4.506 1.00 92.00 112 THR A N 1
ATOM 851 C CA . THR A 1 112 ? 8.564 -6.490 -3.780 1.00 92.00 112 THR A CA 1
ATOM 852 C C . THR A 1 112 ? 8.196 -5.741 -2.514 1.00 92.00 112 THR A C 1
ATOM 854 O O . THR A 1 112 ? 9.054 -5.351 -1.716 1.00 92.00 112 THR A O 1
ATOM 857 N N . MET A 1 113 ? 6.898 -5.555 -2.328 1.00 90.69 113 MET A N 1
ATOM 858 C CA . MET A 1 113 ? 6.319 -4.841 -1.208 1.00 90.69 113 MET A CA 1
ATOM 859 C C . MET A 1 113 ? 5.290 -5.732 -0.528 1.00 90.69 113 MET A C 1
ATOM 861 O O . MET A 1 113 ? 4.421 -6.289 -1.192 1.00 90.69 113 MET A O 1
ATOM 865 N N . THR A 1 114 ? 5.353 -5.844 0.794 1.00 93.00 114 THR A N 1
ATOM 866 C CA . THR A 1 114 ? 4.272 -6.452 1.579 1.00 93.00 114 THR A CA 1
ATOM 867 C C . THR A 1 114 ? 3.505 -5.374 2.323 1.00 93.00 114 THR A C 1
ATOM 869 O O . THR A 1 114 ? 4.074 -4.348 2.695 1.00 93.00 114 THR A O 1
ATOM 872 N N . MET A 1 115 ? 2.210 -5.596 2.513 1.00 91.94 115 MET A N 1
ATOM 873 C CA . MET A 1 115 ? 1.318 -4.687 3.217 1.00 91.94 115 MET A CA 1
ATOM 874 C C . MET A 1 115 ? 0.445 -5.465 4.199 1.00 91.94 115 MET A C 1
ATOM 876 O O . MET A 1 115 ? -0.069 -6.532 3.871 1.00 91.94 115 MET A O 1
ATOM 880 N N . GLU A 1 116 ? 0.244 -4.911 5.387 1.00 94.25 116 GLU A N 1
ATOM 881 C CA . GLU A 1 116 ? -0.688 -5.397 6.401 1.00 94.25 116 GLU A CA 1
ATOM 882 C C . GLU A 1 116 ? -1.520 -4.221 6.893 1.00 94.25 116 GLU A C 1
ATOM 884 O O . GLU A 1 116 ? -0.975 -3.191 7.274 1.00 94.25 116 GLU A O 1
ATOM 889 N N . ALA A 1 117 ? -2.837 -4.361 6.878 1.00 93.06 117 ALA A N 1
ATOM 890 C CA . ALA A 1 117 ? -3.765 -3.311 7.248 1.00 93.06 117 ALA A CA 1
ATOM 891 C C . ALA A 1 117 ? -4.726 -3.802 8.332 1.00 93.06 117 ALA A C 1
ATOM 893 O O . ALA A 1 117 ? -5.219 -4.931 8.268 1.00 93.06 117 ALA A O 1
ATOM 894 N N . ARG A 1 118 ? -5.015 -2.949 9.318 1.00 95.31 118 ARG A N 1
ATOM 895 C CA . ARG A 1 118 ? -5.958 -3.220 10.411 1.00 95.31 118 ARG A CA 1
ATOM 896 C C . ARG A 1 118 ? -6.836 -2.007 10.713 1.00 95.31 118 ARG A C 1
ATOM 898 O O . ARG A 1 118 ? -6.336 -0.894 10.844 1.00 95.31 118 ARG A O 1
ATOM 905 N N . TRP A 1 119 ? -8.131 -2.236 10.886 1.00 94.50 119 TRP A N 1
ATOM 906 C CA . TRP A 1 119 ? -9.087 -1.234 11.347 1.00 94.50 119 TRP A CA 1
ATOM 907 C C . TRP A 1 119 ? -9.009 -1.099 12.871 1.00 94.50 119 TRP A C 1
ATOM 909 O O . TRP A 1 119 ? -9.094 -2.089 13.600 1.00 94.50 119 TRP A O 1
ATOM 919 N N . LEU A 1 120 ? -8.829 0.125 13.361 1.00 92.12 120 LEU A N 1
ATOM 920 C CA . LEU A 1 120 ? -8.584 0.428 14.774 1.00 92.12 120 LEU A CA 1
ATOM 921 C C . LEU A 1 120 ? -9.810 0.955 15.511 1.00 92.12 120 LEU A C 1
ATOM 923 O O . LEU A 1 120 ? -9.806 1.007 16.740 1.00 92.12 120 LEU A O 1
ATOM 927 N N . GLY A 1 121 ? -10.834 1.386 14.781 1.00 91.25 121 GLY A N 1
ATOM 928 C CA . GLY A 1 121 ? -11.984 2.063 15.358 1.00 91.25 121 GLY A CA 1
ATOM 929 C C . GLY A 1 121 ? -12.480 3.208 14.490 1.00 91.25 121 GLY A C 1
ATOM 930 O O . GLY A 1 121 ? -11.929 3.498 13.431 1.00 91.25 121 GLY A O 1
ATOM 931 N N . ALA A 1 122 ? -13.509 3.895 14.975 1.00 89.25 122 ALA A N 1
ATOM 932 C CA . ALA A 1 122 ? -13.964 5.144 14.378 1.00 89.25 122 ALA A CA 1
ATOM 933 C C . ALA A 1 122 ? -12.857 6.215 14.407 1.00 89.25 122 ALA A C 1
ATOM 935 O O . ALA A 1 122 ? -12.022 6.234 15.315 1.00 89.25 122 ALA A O 1
ATOM 936 N N . CYS A 1 123 ? -12.873 7.126 13.431 1.00 83.38 123 CYS A N 1
ATOM 937 C CA . CYS A 1 123 ? -11.978 8.281 13.427 1.00 83.38 123 CYS A CA 1
ATOM 938 C C . CYS A 1 123 ? -12.189 9.149 14.669 1.00 83.38 123 CYS A C 1
ATOM 940 O O . CYS A 1 123 ? -13.322 9.356 15.114 1.00 83.38 123 CYS A O 1
ATOM 942 N N . LYS A 1 124 ? -11.095 9.656 15.249 1.00 74.81 124 LYS A N 1
ATOM 943 C CA . LYS A 1 124 ? -11.181 10.538 16.416 1.00 74.81 124 LYS A CA 1
ATOM 944 C C . LYS A 1 124 ? -11.624 11.944 15.991 1.00 74.81 124 LYS A C 1
ATOM 946 O O . LYS A 1 124 ? -11.245 12.391 14.907 1.00 74.81 124 LYS A O 1
ATOM 951 N N . PRO A 1 125 ? -12.353 12.681 16.850 1.00 64.31 125 PRO A N 1
ATOM 952 C CA . PRO A 1 125 ? -12.649 14.089 16.607 1.00 64.31 125 PRO A CA 1
ATOM 953 C C . PRO A 1 125 ? -11.356 14.876 16.347 1.00 64.31 125 PRO A C 1
ATOM 955 O O . PRO A 1 125 ? -10.435 14.833 17.161 1.00 64.31 125 PRO A O 1
ATOM 958 N N . GLY A 1 126 ? -11.283 15.569 15.209 1.00 59.69 126 GLY A N 1
ATOM 959 C CA . GLY A 1 126 ? -10.118 16.365 14.808 1.00 59.69 126 GLY A CA 1
ATOM 960 C C . GLY A 1 126 ? -9.095 15.654 13.914 1.00 59.69 126 GLY A C 1
ATOM 961 O O . GLY A 1 126 ? -8.213 16.332 13.400 1.00 59.69 126 GLY A O 1
ATOM 962 N N . GLN A 1 127 ? -9.217 14.342 13.674 1.00 58.00 127 GLN A N 1
ATOM 963 C CA . GLN A 1 127 ? -8.503 13.689 12.569 1.00 58.00 127 GLN A CA 1
ATOM 964 C C . GLN A 1 127 ? -9.249 13.982 11.271 1.00 58.00 127 GLN A C 1
ATOM 966 O O . GLN A 1 127 ? -10.441 13.682 11.168 1.00 58.00 127 GLN A O 1
ATOM 971 N N . ARG A 1 128 ? -8.572 14.568 10.285 1.00 56.19 128 ARG A N 1
ATOM 972 C CA . ARG A 1 128 ? -9.144 14.712 8.946 1.00 56.19 128 ARG A CA 1
ATOM 973 C C . ARG A 1 128 ? -8.881 13.454 8.124 1.00 56.19 128 ARG A C 1
ATOM 975 O O . ARG A 1 128 ? -7.847 12.802 8.306 1.00 56.19 128 ARG A O 1
ATOM 982 N N . PRO A 1 129 ? -9.795 13.122 7.205 1.00 49.38 129 PRO A N 1
ATOM 983 C CA . PRO A 1 129 ? -9.556 12.079 6.223 1.00 49.38 129 PRO A CA 1
ATOM 984 C C . PRO A 1 129 ? -8.241 12.355 5.474 1.00 49.38 129 PRO A C 1
ATOM 9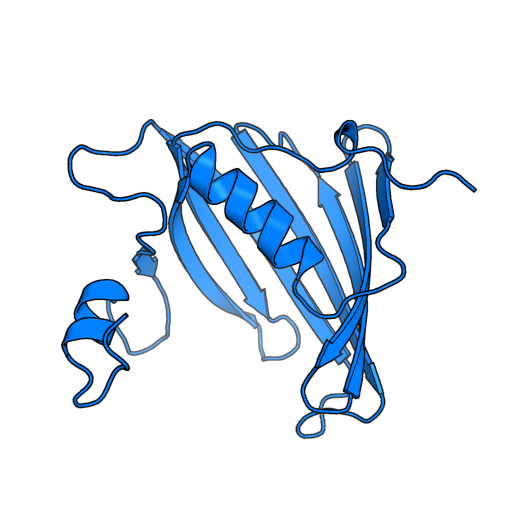86 O O . PRO A 1 129 ? -8.005 13.478 5.028 1.00 49.38 129 PRO A O 1
ATOM 989 N N . GLY A 1 130 ? -7.350 11.362 5.408 1.00 50.03 130 GLY A N 1
ATOM 990 C CA . GLY A 1 130 ? -6.022 11.511 4.797 1.00 50.03 130 GLY A CA 1
ATOM 991 C C . GLY A 1 130 ? -4.910 12.052 5.709 1.00 50.03 130 GLY A C 1
ATOM 992 O O . GLY A 1 130 ? -3.760 12.076 5.275 1.00 50.03 130 GLY A O 1
ATOM 993 N N . ASP A 1 131 ? -5.183 12.414 6.973 1.00 54.06 131 ASP A N 1
ATOM 994 C CA . ASP A 1 131 ? -4.107 12.625 7.952 1.00 54.06 131 ASP A CA 1
ATOM 995 C C . ASP A 1 131 ? -3.348 11.293 8.109 1.00 54.06 131 ASP A C 1
ATOM 997 O O . ASP A 1 131 ? -3.936 10.272 8.475 1.00 54.06 131 ASP A O 1
ATOM 1001 N N . VAL A 1 132 ? -2.050 11.287 7.797 1.00 59.53 132 VAL A N 1
ATOM 1002 C CA . VAL A 1 132 ? -1.178 10.113 7.926 1.00 59.53 132 VAL A CA 1
ATOM 1003 C C . VAL A 1 132 ? -0.243 10.324 9.110 1.00 59.53 132 VAL A C 1
ATOM 1005 O O . VAL A 1 132 ? 0.591 11.230 9.101 1.00 59.53 132 VAL A O 1
ATOM 1008 N N . LEU A 1 133 ? -0.355 9.467 10.122 1.00 60.00 133 LEU A N 1
ATOM 1009 C CA . LEU A 1 133 ? 0.652 9.343 11.172 1.00 60.00 133 LEU A CA 1
ATOM 1010 C C . LEU A 1 133 ? 1.689 8.322 10.719 1.00 60.00 133 LEU A C 1
ATOM 1012 O O . LEU A 1 133 ? 1.447 7.119 10.803 1.00 60.00 133 LEU A O 1
ATOM 1016 N N . MET A 1 134 ? 2.824 8.803 10.217 1.00 59.75 134 MET A N 1
ATOM 1017 C CA . MET A 1 134 ? 3.966 7.958 9.873 1.00 59.75 134 MET A CA 1
ATOM 1018 C C . MET A 1 134 ? 4.710 7.574 11.155 1.00 59.75 134 MET A C 1
ATOM 1020 O O . MET A 1 134 ? 5.357 8.403 11.792 1.00 59.75 134 MET A O 1
ATOM 1024 N N . MET A 1 135 ? 4.629 6.302 11.520 1.00 55.66 135 MET A N 1
ATOM 1025 C CA . MET A 1 135 ? 5.418 5.662 12.559 1.00 55.66 135 MET A CA 1
ATOM 1026 C C . MET A 1 135 ? 6.478 4.777 11.894 1.00 55.66 135 MET A C 1
ATOM 1028 O O . MET A 1 135 ? 6.157 3.793 11.226 1.00 55.66 135 MET A O 1
ATOM 1032 N N . GLY A 1 136 ? 7.756 5.098 12.100 1.00 50.66 136 GLY A N 1
ATOM 1033 C CA . GLY A 1 136 ? 8.834 4.136 11.853 1.00 50.66 136 GLY A CA 1
ATOM 1034 C C . GLY A 1 136 ? 9.781 4.405 10.686 1.00 50.66 136 GLY A C 1
ATOM 1035 O O . GLY A 1 136 ? 10.369 3.450 10.194 1.00 50.66 136 GLY A O 1
ATOM 1036 N N . VAL A 1 137 ? 10.024 5.658 10.285 1.00 48.53 137 VAL A N 1
ATOM 1037 C CA . VAL A 1 137 ? 11.289 5.960 9.587 1.00 48.53 137 VAL A CA 1
ATOM 1038 C C . VAL A 1 137 ? 12.403 5.945 10.647 1.00 48.53 137 VAL A C 1
ATOM 1040 O O . VAL A 1 137 ? 12.347 6.762 11.568 1.00 48.53 137 VAL A O 1
ATOM 1043 N N . PRO A 1 138 ? 13.401 5.040 10.596 1.00 43.00 138 PRO A N 1
ATOM 1044 C CA . PRO A 1 138 ? 14.459 5.007 11.604 1.00 43.00 138 PRO A CA 1
ATOM 1045 C C . PRO A 1 138 ? 15.168 6.367 11.680 1.00 43.00 138 PRO A C 1
ATOM 1047 O O . PRO A 1 138 ? 15.719 6.835 10.688 1.00 43.00 138 PRO A O 1
ATOM 1050 N N . GLY A 1 139 ? 15.134 7.012 12.850 1.00 47.00 139 GLY A N 1
ATOM 1051 C CA . GLY A 1 139 ? 15.750 8.326 13.077 1.00 47.00 139 GLY A CA 1
ATOM 1052 C C . GLY A 1 139 ? 14.820 9.538 12.936 1.00 47.00 139 GLY A C 1
ATOM 1053 O O . GLY A 1 139 ? 15.248 10.641 13.262 1.00 47.00 139 GLY A O 1
ATOM 1054 N N . MET A 1 140 ? 13.557 9.361 12.535 1.00 49.22 140 MET A N 1
ATOM 1055 C CA . MET A 1 140 ? 12.537 10.409 12.629 1.00 49.22 140 MET A CA 1
ATOM 1056 C C . MET A 1 140 ? 11.360 9.918 13.479 1.00 49.22 140 MET A C 1
ATOM 1058 O O . MET A 1 140 ? 10.855 8.817 13.276 1.00 49.22 140 MET A O 1
ATOM 1062 N N . GLY A 1 141 ? 10.973 10.713 14.481 1.00 52.56 141 GLY A N 1
ATOM 1063 C CA . GLY A 1 141 ? 9.815 10.434 15.337 1.00 52.56 141 GLY A CA 1
ATOM 1064 C C . GLY A 1 141 ? 8.493 10.476 14.565 1.00 52.56 141 GLY A C 1
ATOM 1065 O O . GLY A 1 141 ? 8.474 10.476 13.338 1.00 52.56 141 GLY A O 1
ATOM 1066 N N . GLU A 1 142 ? 7.372 10.520 15.281 1.00 50.81 142 GLU A N 1
ATOM 1067 C CA . GLU A 1 142 ? 6.054 10.706 14.665 1.00 50.81 142 GLU A CA 1
ATOM 1068 C C . GLU A 1 142 ? 6.045 11.995 13.826 1.00 50.81 142 GLU A C 1
ATOM 1070 O O . GLU A 1 142 ? 6.158 13.098 14.362 1.00 50.81 142 GLU A O 1
ATOM 1075 N N . ILE A 1 143 ? 5.938 11.864 12.502 1.00 55.56 143 ILE A N 1
ATOM 1076 C CA . ILE A 1 143 ? 5.827 13.010 11.597 1.00 55.56 143 ILE A CA 1
ATOM 1077 C C . ILE A 1 143 ? 4.372 13.139 11.177 1.00 55.56 143 ILE A C 1
ATOM 1079 O O . ILE A 1 143 ? 3.826 12.268 10.497 1.00 55.56 143 ILE A O 1
ATOM 1083 N N . ASN A 1 144 ? 3.760 14.261 11.546 1.00 56.44 144 ASN A N 1
ATOM 1084 C CA . ASN A 1 144 ? 2.524 14.709 10.929 1.00 56.44 144 ASN A CA 1
ATOM 1085 C C . ASN A 1 144 ? 2.869 15.323 9.562 1.00 56.44 144 ASN A C 1
ATOM 1087 O O . ASN A 1 144 ? 3.521 16.367 9.495 1.00 56.44 144 ASN A O 1
ATOM 1091 N N . ILE A 1 145 ? 2.460 14.663 8.475 1.00 57.12 145 ILE A N 1
ATOM 1092 C CA . ILE A 1 145 ? 2.781 15.107 7.109 1.00 57.12 145 ILE A CA 1
ATOM 1093 C C . ILE A 1 145 ? 2.188 16.490 6.813 1.00 57.12 145 ILE A C 1
ATOM 1095 O O . ILE A 1 145 ? 2.820 17.278 6.120 1.00 57.12 145 ILE A O 1
ATOM 1099 N N . GLU A 1 146 ? 1.022 16.836 7.361 1.00 54.19 146 GLU A N 1
ATOM 1100 C CA . GLU A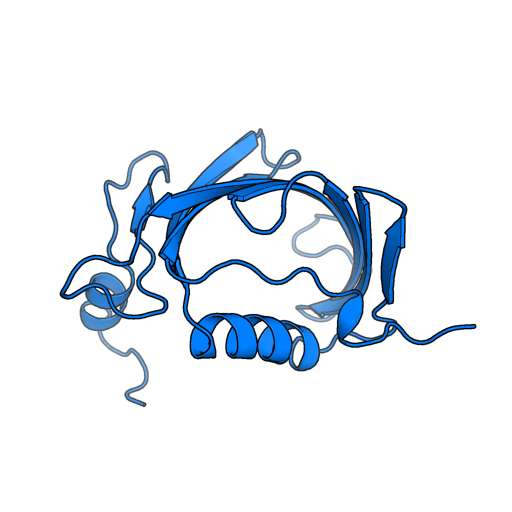 1 146 ? 0.428 18.154 7.124 1.00 54.19 146 GLU A CA 1
ATOM 1101 C C . GLU A 1 146 ? 1.229 19.272 7.806 1.00 54.19 146 GLU A C 1
ATOM 1103 O O . GLU A 1 146 ? 1.456 20.325 7.210 1.00 54.19 146 GLU A O 1
ATOM 1108 N N . GLN A 1 147 ? 1.711 19.034 9.026 1.00 56.88 147 GLN A N 1
ATOM 1109 C CA . GLN A 1 147 ? 2.622 19.951 9.706 1.00 56.88 147 GLN A CA 1
ATOM 1110 C C . GLN A 1 147 ? 3.939 20.077 8.929 1.00 56.88 147 GLN A C 1
ATOM 1112 O O . GLN A 1 147 ? 4.393 21.188 8.675 1.00 56.88 147 GLN A O 1
ATOM 1117 N N . LEU A 1 148 ? 4.490 18.960 8.442 1.00 60.62 148 LEU A N 1
ATOM 1118 C CA . LEU A 1 148 ? 5.682 18.976 7.594 1.00 60.62 148 LEU A CA 1
ATOM 1119 C C . LEU A 1 148 ? 5.456 19.779 6.301 1.00 60.62 148 LEU A C 1
ATOM 1121 O O . LEU A 1 148 ? 6.294 20.595 5.939 1.00 60.62 148 LEU A O 1
ATOM 1125 N N . MET A 1 149 ? 4.320 19.599 5.620 1.00 57.97 149 MET A N 1
ATOM 1126 C CA . MET A 1 149 ? 3.977 20.346 4.404 1.00 57.97 149 MET A CA 1
ATOM 1127 C C . MET A 1 149 ? 3.786 21.844 4.662 1.00 57.97 149 MET A C 1
ATOM 1129 O O . MET A 1 149 ? 4.101 22.650 3.788 1.00 57.97 149 MET A O 1
ATOM 1133 N N . LYS A 1 150 ? 3.298 22.226 5.848 1.00 59.31 150 LYS A N 1
ATOM 1134 C CA . LYS A 1 150 ? 3.205 23.631 6.278 1.00 59.31 150 LYS A CA 1
ATOM 1135 C C . LYS A 1 150 ? 4.574 24.242 6.581 1.00 59.31 150 LYS A C 1
ATOM 1137 O O . LYS A 1 150 ? 4.764 25.428 6.324 1.00 59.31 150 LYS A O 1
ATOM 1142 N N . ASP A 1 151 ? 5.510 23.439 7.079 1.00 55.75 151 ASP A N 1
ATOM 1143 C CA . ASP A 1 151 ? 6.843 23.885 7.494 1.00 55.75 151 ASP A CA 1
ATOM 1144 C C . ASP A 1 151 ? 7.875 23.892 6.344 1.00 55.75 151 ASP A C 1
ATOM 1146 O O . ASP A 1 151 ? 8.983 24.403 6.518 1.00 55.75 151 ASP A O 1
ATOM 1150 N N . ILE A 1 152 ? 7.525 23.392 5.148 1.00 54.56 152 ILE A N 1
ATOM 1151 C CA . ILE A 1 152 ? 8.352 23.521 3.936 1.00 54.56 152 ILE A CA 1
ATOM 1152 C C . ILE A 1 152 ? 8.190 24.938 3.353 1.00 54.56 152 ILE A C 1
ATOM 1154 O O . ILE A 1 152 ? 7.122 25.277 2.826 1.00 54.56 152 ILE A O 1
ATOM 1158 N N . PRO A 1 153 ? 9.247 25.775 3.348 1.00 49.34 153 PRO A N 1
ATOM 1159 C CA . PRO A 1 153 ? 9.197 27.055 2.664 1.00 49.34 153 PRO A CA 1
ATOM 1160 C C . PRO A 1 153 ? 9.168 26.780 1.154 1.00 49.34 153 PRO A C 1
ATOM 1162 O O . PRO A 1 153 ? 10.150 26.290 0.603 1.00 49.34 153 PRO A O 1
ATOM 1165 N N . ASN A 1 154 ? 8.042 27.110 0.506 1.00 54.81 154 ASN A N 1
ATOM 1166 C CA . ASN A 1 154 ? 7.711 26.948 -0.927 1.00 54.81 154 ASN A CA 1
ATOM 1167 C C . ASN A 1 154 ? 6.850 25.736 -1.341 1.00 54.81 154 ASN A C 1
ATOM 1169 O O . ASN A 1 154 ? 6.851 25.374 -2.518 1.00 54.81 154 ASN A O 1
ATOM 1173 N N . ALA A 1 155 ? 6.037 25.154 -0.454 1.00 46.62 155 ALA A N 1
ATOM 1174 C CA . ALA A 1 155 ? 4.940 24.302 -0.927 1.00 46.62 155 ALA A CA 1
ATOM 1175 C C . ALA A 1 155 ? 3.959 25.125 -1.807 1.00 46.62 155 ALA A C 1
ATOM 1177 O O . ALA A 1 155 ? 3.590 26.243 -1.417 1.00 46.62 155 ALA A O 1
ATOM 1178 N N . PRO A 1 156 ? 3.532 24.636 -2.992 1.00 45.44 156 PRO A N 1
ATOM 1179 C CA . PRO A 1 156 ? 2.547 25.336 -3.807 1.00 45.44 156 PRO A CA 1
ATOM 1180 C C . PRO A 1 156 ? 1.235 25.420 -3.027 1.00 45.44 156 PRO A C 1
ATOM 1182 O O . PRO A 1 156 ? 0.625 24.404 -2.699 1.00 45.44 156 PRO A O 1
ATOM 1185 N N . ARG A 1 157 ? 0.816 26.649 -2.715 1.00 48.00 157 ARG A N 1
ATOM 1186 C CA . ARG A 1 157 ? -0.496 26.925 -2.126 1.00 48.00 157 ARG A CA 1
ATOM 1187 C C . ARG A 1 157 ? -1.556 26.506 -3.147 1.00 48.00 157 ARG A C 1
ATOM 1189 O O . ARG A 1 157 ? -1.705 27.186 -4.162 1.00 48.00 157 ARG A O 1
ATOM 1196 N N . ARG A 1 158 ? -2.233 25.384 -2.911 1.00 48.12 158 ARG A N 1
ATOM 1197 C CA . ARG A 1 158 ? -3.537 25.101 -3.518 1.00 48.12 158 ARG A CA 1
ATOM 1198 C C . ARG A 1 158 ? -4.627 25.492 -2.541 1.00 48.12 158 ARG A C 1
ATOM 1200 O O . ARG A 1 158 ? -4.456 25.186 -1.342 1.00 48.12 158 ARG A O 1
#

Solvent-accessible surface area (backbone atoms only — not comparable to full-atom values): 8477 Å² total; per-residue (Å²): 132,86,73,49,51,85,84,37,56,83,64,66,54,67,14,25,31,40,38,38,38,28,33,53,80,63,82,50,52,43,44,31,33,37,31,30,37,38,72,68,48,50,49,46,50,54,47,52,54,66,69,50,58,48,44,80,66,37,42,40,66,60,87,68,29,35,40,38,35,34,38,27,60,51,98,91,15,45,34,41,38,44,30,45,33,38,59,45,56,60,47,36,32,36,34,43,38,40,35,38,34,49,57,50,58,97,81,39,48,60,48,38,37,39,40,40,36,37,56,76,45,73,60,56,94,88,65,49,71,69,47,44,46,40,44,51,54,91,95,48,71,82,44,52,53,67,61,52,53,70,70,42,91,81,59,81,88,124

Radius of gyration: 16.73 Å; Cα contacts (8 Å, |Δi|>4): 324; chains: 1; bounding box: 37×44×38 Å

Secondary structure (DSSP, 8-state):
-PPPPTTTS--PPSEEEEEEEEEGGGTTEEEEEEEEE-HHHHHHHHHHHHHSSEEEEEEEEETTEEEEEEEEEETTEEEEEEEEEEEETTTEEEEEEEEEEEEEETTEEEEEEEEEEEEEESPPTTPPTT-EEEE--TT---EEHHHHHHHSTT----

Nearest PDB structures (foldseek):
  4r80-assembly2_B  TM=6.439E-01  e=5.939E-01  synthetic construct
  4bbo-assembly1_D  TM=3.625E-01  e=2.897E+00  Bradyrhizobium japonicum
  2y32-assembly1_D  TM=2.829E-01  e=9.554E-01  Bradyrhizobium japonicum
  4ok4-assembly1_A  TM=2.915E-01  e=3.773E+00  Saccharophagus degradans 2-40
  5fp2-assembly1_A  TM=2.570E-01  e=7.113E+00  Pseudomonas aeruginosa PAO1

Foldseek 3Di:
DDDADPVLDQDEDFAKKWKKKFWVVVVGQIKIKIFGDDPVLRVVVVVCVVVQQKDPWDWDDDPQKIWTWIWGQDPNKTKTKIKMKGDRSHAKIKMKIKIAIVPADVPHRIIIMIMIMGGDDHYDPPGDGPFIFIPDPVPDHGDRVVVVLVPDDDDPDD

Sequence (158 aa):
MSVGAAGDVPRRDPGVWEIKTVLVDRGGLGMTAQTCVDDSVEELFVQSDEDAHCTDRVYRREGQRVVFQATCQVEGSTARLSGEFSGDFRRSYRGEIKTTYSPPIEGMASATMTMEARWLGACKPGQRPGDVLMMGVPGMGEINIEQLMKDIPNAPRR

pLDDT: mean 76.88, std 17.05, range [32.38, 96.19]